Protein AF-A0A924U7Y1-F1 (afdb_monomer)

Radius of gyration: 14.47 Å; Cα contacts (8 Å, |Δi|>4): 201; chains: 1; bounding box: 36×30×39 Å

Foldseek 3Di:
DPPPPDPVDPQQAAEEEEEAQDPPVQVVVVVCVVVVCVVPPRYYYYYQHLVCCVVCVVSLVVSLVSLVVHQEYHYAHAEDPVSCVSCVVSLLCSLVRHCFYDYDNHDPSRNVSGDNDPD

Nearest PDB structures (foldseek):
  6ysg-assembly1_A  TM=7.968E-01  e=9.344E-06  Synechocystis sp. PCC 6803 substr. Kazusa
  4zhj-assembly1_A  TM=8.135E-01  e=2.314E-05  Synechocystis sp. PCC 6803 substr. Kazusa
  6ytj-assembly2_BBB  TM=8.188E-01  e=5.373E-05  Synechocystis sp. PCC 6803
  6ytj-assembly1_AAA  TM=7.955E-01  e=4.146E-05  Synechocystis sp. PCC 6803
  6yt0-assembly2_A  TM=7.310E-01  e=8.208E-06  Synechocystis sp. PCC 6803 substr. Kazu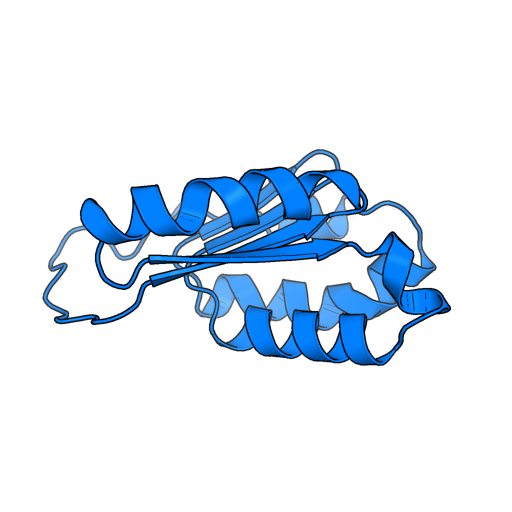sa

Structure (mmCIF, N/CA/C/O backbone):
data_AF-A0A924U7Y1-F1
#
_entry.id   AF-A0A924U7Y1-F1
#
loop_
_atom_site.group_PDB
_atom_site.id
_atom_site.type_symbol
_atom_site.label_atom_id
_atom_site.label_alt_id
_atom_site.label_comp_id
_atom_site.label_asym_id
_atom_site.label_entity_id
_atom_site.label_seq_id
_atom_site.pdbx_PDB_ins_code
_atom_site.Cartn_x
_atom_site.Cartn_y
_atom_site.Cartn_z
_atom_site.occupancy
_atom_site.B_iso_or_equiv
_atom_site.auth_seq_id
_atom_site.auth_comp_id
_atom_site.auth_asym_id
_atom_site.auth_atom_id
_atom_site.pdbx_PDB_model_num
ATOM 1 N N . MET A 1 1 ? -6.247 6.487 13.665 1.00 43.75 1 MET A N 1
ATOM 2 C CA . MET A 1 1 ? -7.010 6.185 14.892 1.00 43.75 1 MET A CA 1
ATOM 3 C C . MET A 1 1 ? -8.049 7.262 15.031 1.00 43.75 1 MET A C 1
ATOM 5 O O . MET A 1 1 ? -7.850 8.261 15.708 1.00 43.75 1 MET A O 1
ATOM 9 N N . HIS A 1 2 ? -9.151 7.074 14.311 1.00 37.25 2 HIS A N 1
ATOM 10 C CA . HIS A 1 2 ? -10.416 7.587 14.796 1.00 37.25 2 HIS A CA 1
ATOM 11 C C . HIS A 1 2 ? -10.484 7.212 16.274 1.00 37.25 2 HIS A C 1
ATOM 13 O O . HIS A 1 2 ? -10.462 6.028 16.605 1.00 37.25 2 HIS A O 1
ATOM 19 N N . ALA A 1 3 ? -10.381 8.219 17.139 1.00 36.31 3 ALA A N 1
ATOM 20 C CA . ALA A 1 3 ? -10.451 8.027 18.571 1.00 36.31 3 ALA A CA 1
ATOM 21 C C . ALA A 1 3 ? -11.696 7.189 18.879 1.00 36.31 3 ALA A C 1
ATOM 23 O O . ALA A 1 3 ? -12.748 7.418 18.276 1.00 36.31 3 ALA A O 1
ATOM 24 N N . ASP A 1 4 ? -11.539 6.218 19.779 1.00 49.19 4 ASP A N 1
ATOM 25 C CA . ASP A 1 4 ? -12.554 5.287 20.272 1.00 49.19 4 ASP A CA 1
ATOM 26 C C . ASP A 1 4 ? -13.752 6.005 20.908 1.00 49.19 4 ASP A C 1
ATOM 28 O O . ASP A 1 4 ? -13.994 5.968 22.112 1.00 49.19 4 ASP A O 1
ATOM 32 N N . MET A 1 5 ? -14.554 6.657 20.081 1.00 39.62 5 MET A N 1
ATOM 33 C CA . MET A 1 5 ? -15.874 7.118 20.445 1.00 39.62 5 MET A CA 1
ATOM 34 C C . MET A 1 5 ? -16.759 6.892 19.236 1.00 39.62 5 MET A C 1
ATOM 36 O O . MET A 1 5 ? -17.086 7.797 18.475 1.00 39.62 5 MET A O 1
ATOM 40 N N . ASN A 1 6 ? -17.094 5.610 19.100 1.00 41.47 6 ASN A N 1
ATOM 41 C CA . ASN A 1 6 ? -17.984 4.996 18.135 1.00 41.47 6 ASN A CA 1
ATOM 42 C C . ASN A 1 6 ? -17.334 4.405 16.871 1.00 41.47 6 ASN A C 1
ATOM 44 O O . ASN A 1 6 ? -17.381 5.006 15.796 1.00 41.47 6 ASN A O 1
ATOM 48 N N . MET A 1 7 ? -17.045 3.100 16.910 1.00 48.94 7 MET A N 1
ATOM 49 C CA . MET A 1 7 ? -17.492 2.243 15.803 1.00 48.94 7 MET A CA 1
ATOM 50 C C . MET A 1 7 ? -19.036 2.294 15.737 1.00 48.94 7 MET A C 1
ATOM 52 O O . MET A 1 7 ? -19.722 1.363 16.139 1.00 48.94 7 MET A O 1
ATOM 56 N N . THR A 1 8 ? -19.611 3.422 15.306 1.00 51.69 8 THR A N 1
ATOM 57 C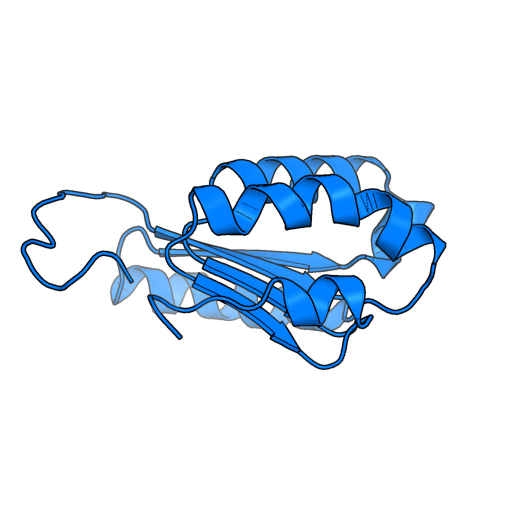 CA . THR A 1 8 ? -21.066 3.585 15.077 1.00 51.69 8 THR A CA 1
ATOM 58 C C . THR A 1 8 ? -21.470 3.168 13.670 1.00 51.69 8 THR A C 1
ATOM 60 O O . THR A 1 8 ? -22.639 3.251 13.307 1.00 51.69 8 THR A O 1
ATOM 63 N N . GLY A 1 9 ? -20.521 2.727 12.851 1.00 46.59 9 GLY A N 1
ATOM 64 C CA . GLY A 1 9 ? -20.744 2.499 11.438 1.00 46.59 9 GLY A CA 1
ATOM 65 C C . GLY A 1 9 ? -20.937 1.032 11.112 1.00 46.59 9 GLY A C 1
ATOM 66 O O . GLY A 1 9 ? -20.003 0.244 11.180 1.00 46.59 9 GLY A O 1
ATOM 67 N N . THR A 1 10 ? -22.131 0.714 10.644 1.00 50.22 10 THR A N 1
ATOM 68 C CA . THR A 1 10 ? -22.549 -0.437 9.842 1.00 50.22 10 THR A CA 1
ATOM 69 C C . THR A 1 10 ? -21.713 -0.587 8.551 1.00 50.22 10 THR A C 1
ATOM 71 O O . THR A 1 10 ? -22.266 -0.595 7.452 1.00 50.22 10 THR A O 1
ATOM 74 N N . ARG A 1 11 ? -20.372 -0.617 8.607 1.00 54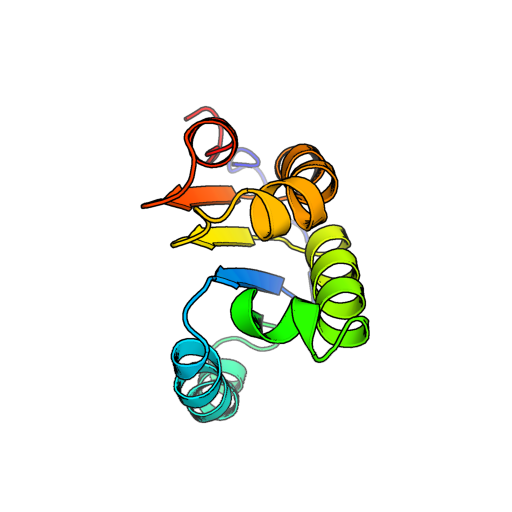.09 11 ARG A N 1
ATOM 75 C CA . ARG A 1 11 ? -19.550 -0.691 7.392 1.00 54.09 11 ARG A CA 1
ATOM 76 C C . ARG A 1 11 ? -19.479 -2.142 6.931 1.00 54.09 11 ARG A C 1
ATOM 78 O O . ARG A 1 11 ? -18.765 -2.963 7.490 1.00 54.09 11 ARG A O 1
ATOM 85 N N . VAL A 1 12 ? -20.268 -2.438 5.901 1.00 66.31 12 VAL A N 1
ATOM 86 C CA . VAL A 1 12 ? -20.426 -3.771 5.293 1.00 66.31 12 VAL A CA 1
ATOM 87 C C . VAL A 1 12 ? -19.129 -4.266 4.622 1.00 66.31 12 VAL A C 1
ATOM 89 O O . VAL A 1 12 ? -19.042 -5.437 4.266 1.00 66.31 12 VAL A O 1
ATOM 92 N N . SER A 1 13 ? -18.109 -3.412 4.463 1.00 85.44 13 SER A N 1
ATOM 93 C CA . SER A 1 13 ? -16.807 -3.787 3.903 1.00 85.44 13 SER A CA 1
ATOM 94 C C . SER A 1 13 ? -15.637 -3.034 4.537 1.00 85.44 13 SER A C 1
ATOM 96 O O . SER A 1 13 ? -15.752 -1.827 4.757 1.00 85.44 13 SER A O 1
ATOM 98 N N . TYR A 1 14 ? -14.512 -3.722 4.740 1.00 92.44 14 TYR A N 1
ATOM 99 C CA . TYR A 1 14 ? -13.251 -3.160 5.232 1.00 92.44 14 TYR A CA 1
ATOM 100 C C . TYR A 1 14 ? -12.104 -3.566 4.298 1.00 92.44 14 TYR A C 1
ATOM 102 O O . TYR A 1 14 ? -11.930 -4.754 4.028 1.00 92.44 14 TYR A O 1
ATOM 110 N N . ASN A 1 15 ? -11.345 -2.606 3.771 1.00 95.12 15 ASN A N 1
ATOM 111 C CA . ASN A 1 15 ? -10.389 -2.822 2.684 1.00 95.12 15 ASN A CA 1
ATOM 112 C C . ASN A 1 15 ? -8.939 -2.637 3.147 1.00 95.12 15 ASN A C 1
ATOM 114 O O . ASN A 1 15 ? -8.507 -1.526 3.454 1.00 95.12 15 ASN A O 1
ATOM 118 N N . ILE A 1 16 ? -8.165 -3.720 3.105 1.00 96.12 16 ILE A N 1
ATOM 119 C CA . ILE A 1 16 ? -6.721 -3.713 3.345 1.00 96.12 16 ILE A CA 1
ATOM 120 C C . ILE A 1 16 ? -5.996 -3.795 2.001 1.00 96.12 16 ILE A C 1
ATOM 122 O O . ILE A 1 16 ? -6.157 -4.754 1.239 1.00 96.12 16 ILE A O 1
ATOM 126 N N . VAL A 1 17 ? -5.171 -2.794 1.717 1.00 98.00 17 VAL A N 1
ATOM 127 C CA . VAL A 1 17 ? -4.379 -2.709 0.489 1.00 98.00 17 VAL A CA 1
ATOM 128 C C . VAL A 1 17 ? -2.907 -2.871 0.828 1.00 98.00 17 VAL A C 1
ATOM 130 O O . VAL A 1 17 ? -2.338 -2.075 1.569 1.00 98.00 17 VAL A O 1
ATOM 133 N N . VAL A 1 18 ? -2.280 -3.895 0.261 1.00 97.94 18 VAL A N 1
ATOM 134 C CA . VAL A 1 18 ? -0.838 -4.114 0.352 1.00 97.94 18 VAL A CA 1
ATOM 135 C C . VAL A 1 18 ? -0.206 -3.705 -0.972 1.00 97.94 18 VAL A C 1
ATOM 137 O O . VAL A 1 18 ? -0.559 -4.243 -2.020 1.00 97.94 18 VAL A O 1
ATOM 140 N N . VAL A 1 19 ? 0.734 -2.768 -0.929 1.00 98.06 19 VAL A N 1
ATOM 141 C CA . VAL A 1 19 ? 1.569 -2.372 -2.064 1.00 98.06 19 VAL A CA 1
ATOM 142 C C . VAL A 1 19 ? 2.969 -2.890 -1.789 1.00 98.06 19 VAL A C 1
ATOM 144 O O . VAL A 1 19 ? 3.592 -2.503 -0.801 1.00 98.06 19 VAL A O 1
ATOM 147 N N . THR A 1 20 ? 3.449 -3.795 -2.635 1.00 97.06 20 THR A N 1
ATOM 148 C CA . THR A 1 20 ? 4.710 -4.496 -2.393 1.00 97.06 20 THR A CA 1
ATOM 149 C C . THR A 1 20 ? 5.521 -4.704 -3.658 1.00 97.06 20 THR A C 1
ATOM 151 O O . THR A 1 20 ? 4.979 -4.595 -4.746 1.00 97.06 20 THR A O 1
ATOM 154 N N . LEU A 1 21 ? 6.810 -5.024 -3.557 1.00 94.56 21 LEU A N 1
ATOM 155 C CA . LEU A 1 21 ? 7.574 -5.560 -4.693 1.00 94.56 21 LEU A CA 1
ATOM 156 C C . LEU A 1 21 ? 7.422 -7.086 -4.825 1.00 94.56 21 LEU A C 1
ATOM 158 O O . LEU A 1 21 ? 7.666 -7.638 -5.894 1.00 94.56 21 LEU A O 1
ATOM 162 N N . ASP A 1 22 ? 6.999 -7.768 -3.758 1.00 91.06 22 ASP A N 1
ATOM 163 C CA . ASP A 1 22 ? 6.890 -9.226 -3.714 1.00 91.06 22 ASP A CA 1
ATOM 164 C C . ASP A 1 22 ? 5.638 -9.749 -4.443 1.00 91.06 22 ASP A C 1
ATOM 166 O O . ASP A 1 22 ? 4.535 -9.796 -3.891 1.00 91.06 22 ASP A O 1
ATOM 170 N N . GLN A 1 23 ? 5.817 -10.206 -5.684 1.00 85.69 23 GLN A N 1
ATOM 171 C CA . GLN A 1 23 ? 4.765 -10.865 -6.470 1.00 85.69 23 GLN A CA 1
ATOM 172 C C . GLN A 1 23 ? 4.243 -12.157 -5.819 1.00 85.69 23 GLN A C 1
ATOM 174 O O . GLN A 1 23 ? 3.107 -12.568 -6.068 1.00 85.69 23 GLN A O 1
ATOM 179 N N . HIS A 1 24 ? 5.024 -12.806 -4.953 1.00 88.69 24 HIS A N 1
ATOM 180 C CA . HIS A 1 24 ? 4.623 -14.065 -4.333 1.00 88.69 24 HIS A CA 1
ATOM 181 C C . HIS A 1 24 ? 3.657 -13.880 -3.162 1.00 88.69 24 HIS A C 1
ATOM 183 O O . HIS A 1 24 ? 3.004 -14.851 -2.774 1.00 88.69 24 HIS A O 1
ATOM 189 N N . ALA A 1 25 ? 3.495 -12.661 -2.640 1.00 83.12 25 ALA A N 1
ATOM 190 C CA . ALA A 1 25 ? 2.592 -12.375 -1.528 1.00 83.12 25 ALA A CA 1
ATOM 191 C C . ALA A 1 25 ? 1.103 -12.524 -1.905 1.00 83.12 25 ALA A C 1
ATOM 193 O O . ALA A 1 25 ? 0.292 -12.954 -1.079 1.00 83.12 25 ALA A O 1
ATOM 194 N N . ALA A 1 26 ? 0.733 -12.241 -3.161 1.00 85.88 26 ALA A N 1
ATOM 195 C CA . ALA A 1 26 ? -0.662 -12.253 -3.615 1.00 85.88 26 ALA A CA 1
ATOM 196 C C . ALA A 1 26 ? -1.310 -13.650 -3.563 1.00 85.88 26 ALA A C 1
ATOM 198 O O . ALA A 1 26 ? -2.463 -13.800 -3.148 1.00 85.88 26 ALA A O 1
ATOM 199 N N . GLY A 1 27 ? -0.566 -14.695 -3.939 1.00 86.94 27 GLY A N 1
ATOM 200 C CA . GLY A 1 27 ? -1.069 -16.072 -3.992 1.00 86.94 27 GLY A CA 1
ATOM 201 C C . GLY A 1 27 ? -1.537 -16.618 -2.632 1.00 86.94 27 GLY A C 1
ATOM 202 O O . GLY A 1 27 ? -2.681 -17.064 -2.521 1.00 86.94 27 GLY A O 1
ATOM 203 N N . PRO A 1 28 ? -0.694 -16.604 -1.581 1.00 89.50 28 PRO A N 1
ATOM 204 C CA . PRO A 1 28 ? -1.086 -16.973 -0.223 1.00 89.50 28 PRO A CA 1
ATOM 205 C C . PRO A 1 28 ? -2.295 -16.192 0.303 1.00 89.50 28 PRO A C 1
ATOM 207 O O . PRO A 1 28 ? -3.196 -16.808 0.875 1.00 89.50 28 PRO A O 1
ATOM 210 N N . ALA A 1 29 ? -2.352 -14.876 0.070 1.00 87.69 29 ALA A N 1
ATOM 211 C CA . ALA A 1 29 ? -3.477 -14.050 0.503 1.00 87.69 29 ALA A CA 1
ATOM 212 C C . ALA A 1 29 ? -4.787 -14.469 -0.179 1.00 87.69 29 ALA A C 1
ATOM 214 O O . ALA A 1 29 ? -5.791 -14.709 0.489 1.00 87.69 29 ALA A O 1
ATOM 215 N N . SER A 1 30 ? -4.764 -14.673 -1.498 1.00 88.00 30 SER A N 1
ATOM 216 C CA . SER A 1 30 ? -5.928 -15.162 -2.244 1.00 88.00 30 SER A CA 1
ATOM 217 C C . SER A 1 30 ? -6.417 -16.523 -1.729 1.00 88.00 30 SER A C 1
ATOM 219 O O . SER A 1 30 ? -7.620 -16.726 -1.565 1.00 88.00 30 SER A O 1
ATOM 221 N N . ARG A 1 31 ? -5.497 -17.437 -1.385 1.00 90.81 31 ARG A N 1
ATOM 222 C CA . ARG A 1 31 ? -5.848 -18.763 -0.845 1.00 90.81 31 ARG A CA 1
ATOM 223 C C . ARG A 1 31 ? -6.549 -18.703 0.511 1.00 90.81 31 ARG A C 1
ATOM 225 O O . ARG A 1 31 ? -7.398 -19.552 0.774 1.00 90.81 31 ARG A O 1
ATOM 232 N N . ILE A 1 32 ? -6.194 -17.752 1.379 1.00 90.19 32 ILE A N 1
ATOM 233 C CA . ILE A 1 32 ? -6.781 -17.665 2.724 1.00 90.19 32 ILE A CA 1
ATOM 234 C C . ILE A 1 32 ? -8.081 -16.852 2.757 1.00 90.19 32 ILE A C 1
ATOM 236 O O . ILE A 1 32 ? -8.897 -17.063 3.657 1.00 90.19 32 ILE A O 1
ATOM 240 N N . MET A 1 33 ? -8.323 -15.983 1.770 1.00 89.31 33 MET A N 1
ATOM 241 C CA . MET A 1 33 ? -9.487 -15.093 1.779 1.00 89.31 33 MET A CA 1
ATOM 242 C C . MET A 1 33 ? -10.846 -15.784 1.965 1.00 89.31 33 MET A C 1
ATOM 244 O O . MET A 1 33 ? -11.619 -15.308 2.794 1.00 89.31 33 MET A O 1
ATOM 248 N N . PRO A 1 34 ? -11.164 -16.919 1.310 1.00 89.81 34 PRO A N 1
ATOM 249 C CA . PRO A 1 34 ? -12.449 -17.588 1.521 1.00 89.81 34 PRO A CA 1
ATOM 250 C C . PRO A 1 34 ? -12.665 -18.039 2.968 1.00 89.81 34 PRO A C 1
ATOM 252 O O . PRO A 1 34 ? -13.789 -18.034 3.463 1.00 89.81 34 PRO A O 1
ATOM 255 N N . ARG A 1 35 ? -11.587 -18.426 3.663 1.00 90.19 35 ARG A N 1
ATOM 256 C CA . ARG A 1 35 ? -11.651 -18.775 5.084 1.00 90.19 35 ARG A CA 1
ATOM 257 C C . ARG A 1 35 ? -11.854 -17.523 5.928 1.00 90.19 35 ARG A C 1
ATOM 259 O O . ARG A 1 35 ? -12.713 -17.544 6.801 1.00 90.19 35 ARG A O 1
ATOM 266 N N . LEU A 1 36 ? -11.101 -16.463 5.642 1.00 88.00 36 LEU A N 1
ATOM 267 C CA . LEU A 1 36 ? -11.159 -15.207 6.384 1.00 88.00 36 LEU A CA 1
ATOM 268 C C . LEU A 1 36 ? -12.529 -14.522 6.264 1.00 88.00 36 LEU A C 1
ATOM 270 O O . LEU A 1 36 ? -13.041 -14.013 7.252 1.00 88.00 36 LEU A O 1
ATOM 274 N N . ALA A 1 37 ? -13.167 -14.598 5.094 1.00 86.88 37 ALA A N 1
ATOM 275 C CA . ALA A 1 37 ? -14.491 -14.030 4.844 1.00 86.88 37 ALA A CA 1
ATOM 276 C C . ALA A 1 37 ? -15.619 -14.673 5.677 1.00 86.88 37 ALA A C 1
ATOM 278 O O . ALA A 1 37 ? -16.670 -14.060 5.845 1.00 86.88 37 ALA A O 1
ATOM 279 N N . ARG A 1 38 ? -15.423 -15.896 6.201 1.00 87.38 38 ARG A N 1
ATOM 280 C CA . ARG A 1 38 ? -16.390 -16.535 7.115 1.00 87.38 38 ARG A CA 1
ATOM 281 C C . ARG A 1 38 ? -16.344 -15.931 8.514 1.00 87.38 38 ARG A C 1
ATOM 283 O O . ARG A 1 38 ? -17.388 -15.810 9.143 1.00 87.38 38 ARG A O 1
ATOM 290 N N . ASP A 1 39 ? -15.148 -15.566 8.967 1.00 88.38 39 ASP A N 1
ATOM 291 C CA . ASP A 1 39 ? -14.915 -15.024 10.307 1.00 88.38 39 ASP A CA 1
ATOM 292 C C . ASP A 1 39 ? -15.085 -13.493 10.321 1.00 88.38 39 ASP A C 1
ATOM 294 O O . ASP A 1 39 ? -15.567 -12.927 11.298 1.00 88.38 39 ASP A O 1
ATOM 298 N N . PHE A 1 40 ? -14.755 -12.833 9.205 1.00 87.12 40 PHE A N 1
ATOM 299 C CA . PHE A 1 40 ? -14.852 -11.385 9.011 1.00 87.12 40 PHE A CA 1
ATOM 300 C C . PHE A 1 40 ? -15.608 -11.055 7.713 1.00 87.12 40 PHE A C 1
ATOM 302 O O . PHE A 1 40 ? -14.990 -10.720 6.693 1.00 87.12 40 PHE A O 1
ATOM 309 N N . PRO A 1 41 ? -16.949 -11.158 7.712 1.00 84.50 41 PRO A 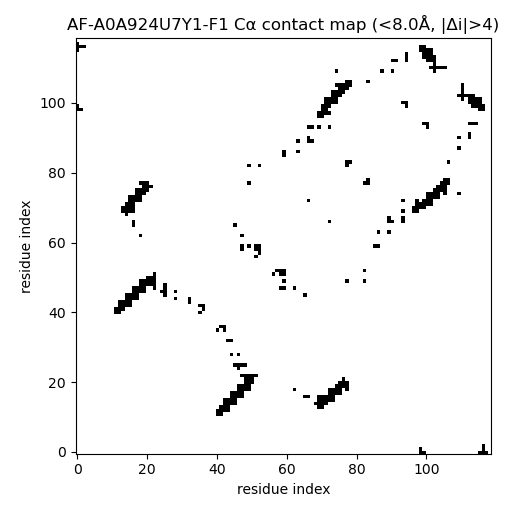N 1
ATOM 310 C CA . PRO A 1 41 ? -17.756 -10.772 6.562 1.00 84.50 41 PRO A CA 1
ATOM 311 C C . PRO A 1 41 ? -17.482 -9.317 6.164 1.00 84.50 41 PRO A C 1
ATOM 313 O O . PRO A 1 41 ? -17.550 -8.419 6.999 1.00 84.50 41 PRO A O 1
ATOM 316 N N . GLY A 1 42 ? -17.159 -9.089 4.889 1.00 87.75 42 GLY A N 1
ATOM 317 C CA . GLY A 1 42 ? -16.843 -7.757 4.362 1.00 87.75 42 GLY A CA 1
ATOM 318 C C . GLY A 1 42 ? -15.357 -7.392 4.345 1.00 87.75 42 GLY A C 1
ATOM 319 O O . GLY A 1 42 ? -14.999 -6.381 3.744 1.00 87.75 42 GLY A O 1
ATOM 320 N N . LEU A 1 43 ? -14.475 -8.195 4.947 1.00 90.19 43 LEU A N 1
ATOM 321 C CA . LEU A 1 43 ? -13.036 -7.950 4.876 1.00 90.19 43 LEU A CA 1
ATOM 322 C C . LEU A 1 43 ? -12.491 -8.292 3.483 1.00 90.19 43 LEU A C 1
ATOM 324 O O . LEU A 1 43 ? -12.565 -9.437 3.035 1.00 90.19 43 LEU A O 1
ATOM 328 N N . ASN A 1 44 ? -11.883 -7.305 2.831 1.00 92.19 44 ASN A N 1
ATOM 329 C CA . ASN A 1 44 ? -11.201 -7.450 1.554 1.00 92.19 44 ASN A CA 1
ATOM 330 C C . ASN A 1 44 ? -9.708 -7.193 1.737 1.00 92.19 44 ASN A C 1
ATOM 332 O O . ASN A 1 44 ? -9.310 -6.196 2.337 1.00 92.19 44 ASN A O 1
ATOM 336 N N . ILE A 1 45 ? -8.881 -8.070 1.170 1.00 93.75 45 ILE A N 1
ATOM 337 C CA . ILE A 1 45 ? -7.430 -7.888 1.125 1.00 93.75 45 ILE A CA 1
ATOM 338 C C . ILE A 1 45 ? -6.996 -7.929 -0.334 1.00 93.75 45 ILE A C 1
ATOM 340 O O . ILE A 1 45 ? -7.228 -8.917 -1.031 1.00 93.75 45 ILE A O 1
ATOM 344 N N . THR A 1 46 ? -6.354 -6.859 -0.792 1.00 95.00 46 THR A N 1
ATOM 345 C CA . THR A 1 46 ? -5.765 -6.783 -2.133 1.00 95.00 46 THR A CA 1
ATOM 346 C C . THR A 1 46 ? -4.269 -6.568 -2.027 1.00 95.00 46 THR A C 1
ATOM 348 O O . THR A 1 46 ? -3.826 -5.731 -1.246 1.00 95.00 46 THR A O 1
ATOM 351 N N . ILE A 1 47 ? -3.503 -7.309 -2.823 1.00 96.56 47 ILE A N 1
ATOM 352 C CA . ILE A 1 47 ? -2.047 -7.195 -2.883 1.00 96.56 47 ILE A CA 1
ATOM 353 C C . ILE A 1 47 ? -1.671 -6.781 -4.298 1.00 96.56 47 ILE A C 1
ATOM 355 O O . ILE A 1 47 ? -2.048 -7.451 -5.258 1.00 96.56 47 ILE A O 1
ATOM 359 N N . HIS A 1 48 ? -0.941 -5.676 -4.411 1.00 97.38 48 HIS A N 1
ATOM 360 C CA . HIS A 1 48 ? -0.474 -5.115 -5.670 1.00 97.38 48 HIS A CA 1
ATOM 361 C C . HIS A 1 48 ? 1.046 -5.170 -5.707 1.00 97.38 48 HIS A C 1
ATOM 363 O O . HIS A 1 48 ? 1.715 -4.501 -4.918 1.00 97.38 48 HIS A O 1
ATOM 369 N N . ALA A 1 49 ? 1.578 -5.970 -6.629 1.00 96.06 49 ALA A N 1
ATOM 370 C CA . ALA A 1 49 ? 3.009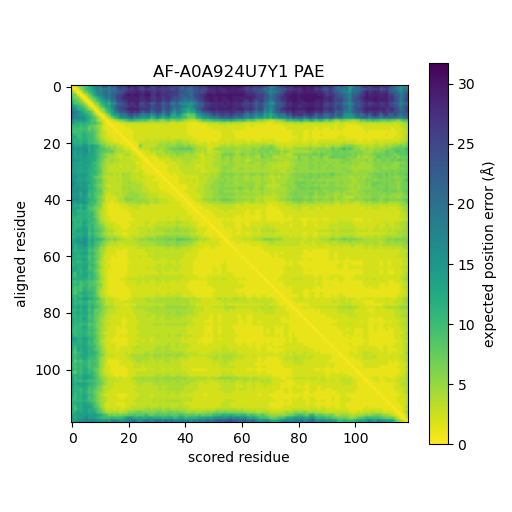 -6.128 -6.805 1.00 96.06 49 ALA A CA 1
ATOM 371 C C . ALA A 1 49 ? 3.553 -5.117 -7.825 1.00 96.06 49 ALA A C 1
ATOM 373 O O . ALA A 1 49 ? 3.201 -5.147 -9.003 1.00 96.06 49 ALA A O 1
ATOM 374 N N . ALA A 1 50 ? 4.442 -4.235 -7.378 1.00 95.50 50 ALA A N 1
ATOM 375 C CA . ALA A 1 50 ? 5.056 -3.189 -8.182 1.00 95.50 50 ALA A CA 1
ATOM 376 C C . ALA A 1 50 ? 5.902 -3.738 -9.332 1.00 95.50 50 ALA A C 1
ATOM 378 O O . ALA A 1 50 ? 5.939 -3.140 -10.401 1.00 95.50 50 ALA A O 1
ATOM 379 N N . ALA A 1 51 ? 6.497 -4.921 -9.149 1.00 93.50 51 ALA A N 1
ATOM 380 C CA . ALA A 1 51 ? 7.258 -5.601 -10.192 1.00 93.50 51 ALA A CA 1
ATOM 381 C C . ALA A 1 51 ? 6.418 -5.942 -11.440 1.00 93.50 51 ALA A C 1
ATOM 383 O O . ALA A 1 51 ? 6.983 -6.229 -12.487 1.00 93.50 51 ALA A O 1
ATOM 384 N N . GLU A 1 52 ? 5.081 -5.912 -11.362 1.00 93.38 52 GLU A N 1
ATOM 385 C CA . GLU A 1 52 ? 4.209 -6.117 -12.528 1.00 93.38 52 GLU A CA 1
ATOM 386 C C . GLU A 1 52 ? 3.972 -4.842 -13.350 1.00 93.38 52 GLU A C 1
ATOM 388 O O . GLU A 1 52 ? 3.462 -4.927 -14.463 1.00 93.38 52 GLU A O 1
ATOM 393 N N . TRP A 1 53 ? 4.277 -3.647 -12.835 1.00 95.31 53 TRP A N 1
ATOM 394 C CA . TRP A 1 53 ? 3.791 -2.398 -13.438 1.00 95.31 53 TRP A CA 1
ATOM 395 C C . TRP A 1 53 ? 4.413 -2.079 -14.797 1.00 95.31 53 TRP A C 1
ATOM 397 O O . TRP A 1 53 ? 3.711 -1.541 -15.655 1.00 95.31 53 TRP A O 1
ATOM 407 N N . ALA A 1 54 ? 5.680 -2.445 -15.008 1.00 91.25 54 ALA A N 1
ATOM 408 C CA . ALA A 1 54 ? 6.376 -2.226 -16.276 1.00 91.25 54 ALA A CA 1
ATOM 409 C C . ALA A 1 54 ? 5.737 -3.020 -17.430 1.00 91.25 54 ALA A C 1
ATOM 411 O O . ALA A 1 54 ? 5.554 -2.501 -18.529 1.00 91.25 54 ALA A O 1
ATOM 412 N N . GLU A 1 55 ? 5.349 -4.270 -17.170 1.00 92.88 55 GLU A N 1
ATOM 413 C CA . GLU A 1 55 ? 4.766 -5.172 -18.172 1.00 92.88 55 GLU A CA 1
ATOM 414 C C . GLU A 1 55 ? 3.231 -5.105 -18.202 1.00 92.88 55 GLU A C 1
ATOM 416 O O . GLU A 1 55 ? 2.596 -5.480 -19.190 1.00 92.88 55 GLU A O 1
ATOM 421 N N . ASN A 1 56 ? 2.613 -4.603 -17.130 1.00 94.56 56 ASN A N 1
ATOM 422 C CA . ASN A 1 56 ? 1.169 -4.511 -16.965 1.00 94.56 56 ASN A CA 1
ATOM 423 C C . ASN A 1 56 ? 0.756 -3.149 -16.375 1.00 94.56 56 ASN A C 1
ATOM 425 O O . ASN A 1 56 ? 0.432 -3.053 -15.187 1.00 94.56 56 ASN A O 1
ATOM 429 N N . PRO A 1 57 ? 0.648 -2.091 -17.201 1.00 93.75 57 PRO A N 1
ATOM 430 C CA . PRO A 1 57 ? 0.199 -0.772 -16.744 1.00 93.75 57 PRO A CA 1
ATOM 431 C C . PRO A 1 57 ? -1.190 -0.785 -16.083 1.00 93.75 57 PRO A C 1
ATOM 433 O O . PRO A 1 57 ? -1.491 0.033 -15.211 1.00 93.75 57 PRO A O 1
ATOM 436 N N . ALA A 1 58 ? -2.048 -1.746 -16.445 1.00 97.44 58 ALA A N 1
ATOM 437 C CA . ALA A 1 58 ? -3.349 -1.913 -15.806 1.00 97.44 58 ALA A CA 1
ATOM 438 C C . ALA A 1 58 ? -3.232 -2.384 -14.343 1.00 97.44 58 ALA A C 1
ATOM 440 O O . ALA A 1 58 ? -4.129 -2.101 -13.551 1.00 97.44 58 ALA A O 1
ATOM 441 N N . ALA A 1 59 ? -2.148 -3.069 -13.956 1.00 96.62 59 ALA A N 1
ATOM 442 C CA . ALA A 1 59 ? -1.879 -3.418 -12.559 1.00 96.62 59 ALA A CA 1
ATOM 443 C C . ALA A 1 59 ? -1.631 -2.170 -11.703 1.00 96.62 59 ALA A C 1
ATOM 445 O O . ALA 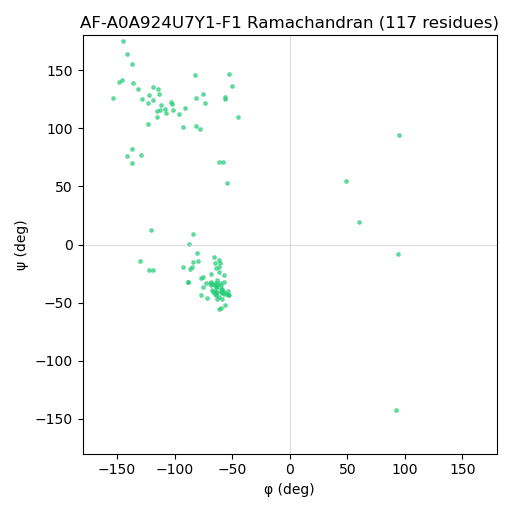A 1 59 ? -2.222 -2.044 -10.630 1.00 96.62 59 ALA A O 1
ATOM 446 N N . LEU A 1 60 ? -0.863 -1.202 -12.213 1.00 97.50 60 LEU A N 1
ATOM 447 C CA . LEU A 1 60 ? -0.680 0.087 -11.546 1.00 97.50 60 LEU A CA 1
ATOM 448 C C . LEU A 1 60 ? -2.014 0.837 -11.413 1.00 97.50 60 LEU A C 1
ATOM 450 O O . LEU A 1 60 ? -2.341 1.330 -10.336 1.00 97.50 60 LEU A O 1
ATOM 454 N N . ALA A 1 61 ? -2.823 0.875 -12.476 1.00 98.25 61 ALA A N 1
ATOM 455 C CA . ALA A 1 61 ? -4.136 1.522 -12.435 1.00 98.25 61 ALA A CA 1
ATOM 456 C C . ALA A 1 61 ? -5.071 0.897 -11.380 1.00 98.25 61 ALA A C 1
ATOM 458 O O . ALA A 1 61 ? -5.750 1.620 -10.649 1.00 98.25 61 ALA A O 1
ATOM 459 N N . ARG A 1 62 ? -5.074 -0.440 -11.254 1.00 98.06 62 ARG A N 1
ATOM 460 C CA . ARG A 1 62 ? -5.823 -1.145 -10.200 1.00 98.06 62 ARG A CA 1
ATOM 461 C C . ARG A 1 62 ? -5.302 -0.807 -8.806 1.00 98.06 62 ARG A C 1
ATOM 463 O O . ARG A 1 62 ? -6.117 -0.541 -7.931 1.00 98.06 62 ARG A O 1
ATOM 470 N N . CYS A 1 63 ? -3.982 -0.764 -8.618 1.00 98.19 63 CYS A N 1
ATOM 471 C CA . CYS A 1 63 ? -3.359 -0.379 -7.350 1.00 98.19 63 CYS A CA 1
ATOM 472 C C . CYS A 1 63 ? -3.827 1.009 -6.896 1.00 98.19 63 CYS A C 1
ATOM 474 O O . CYS A 1 63 ? -4.383 1.154 -5.807 1.00 98.19 63 CYS A O 1
ATOM 476 N N . LYS A 1 64 ? -3.717 2.008 -7.780 1.00 98.25 64 LYS A N 1
ATOM 477 C CA . LYS A 1 64 ? -4.186 3.378 -7.521 1.00 98.25 64 LYS A CA 1
ATOM 478 C C . LYS A 1 64 ? -5.673 3.420 -7.178 1.00 98.25 64 LYS A C 1
ATOM 480 O O . LYS A 1 64 ? -6.084 4.128 -6.266 1.00 98.25 64 LYS A O 1
ATOM 485 N N . GLN A 1 65 ? -6.498 2.640 -7.879 1.00 98.25 65 GLN A N 1
ATOM 486 C CA . GLN A 1 65 ? -7.928 2.583 -7.589 1.00 98.25 65 GLN A CA 1
ATOM 487 C C . GLN A 1 65 ? -8.228 1.939 -6.229 1.00 98.25 65 GLN A C 1
ATOM 489 O O . GLN A 1 65 ? -9.108 2.430 -5.526 1.00 98.25 65 GLN A O 1
ATOM 494 N N . SER A 1 66 ? -7.501 0.886 -5.843 1.00 98.12 66 SER A N 1
ATOM 495 C CA . SER A 1 66 ? -7.626 0.269 -4.518 1.00 98.12 66 SER A CA 1
ATOM 496 C C . SER A 1 66 ? -7.238 1.234 -3.398 1.00 98.12 66 SER A C 1
ATOM 498 O O . SER A 1 66 ? -7.936 1.283 -2.387 1.00 98.12 66 SER A O 1
ATOM 500 N N . LEU A 1 67 ? -6.174 2.027 -3.583 1.00 98.25 67 LEU A N 1
ATOM 501 C CA . LEU A 1 67 ? -5.702 2.993 -2.585 1.00 98.25 67 LEU A CA 1
ATOM 502 C C . LEU A 1 67 ? -6.764 4.039 -2.221 1.00 98.25 67 LEU A C 1
ATOM 504 O O . LEU A 1 67 ? -6.918 4.330 -1.043 1.00 98.25 67 LEU A O 1
ATOM 508 N N . LYS A 1 68 ? -7.557 4.519 -3.191 1.00 96.69 68 LYS A N 1
ATOM 509 C CA . LYS A 1 68 ? -8.634 5.513 -2.970 1.00 96.69 68 LYS A CA 1
ATOM 510 C C . LYS A 1 68 ? -9.744 5.055 -2.021 1.00 96.69 68 LYS A C 1
ATOM 512 O O . LYS A 1 68 ? -10.551 5.865 -1.576 1.00 96.69 68 LYS A O 1
ATOM 517 N N . THR A 1 69 ? -9.870 3.748 -1.816 1.00 94.62 69 THR A N 1
ATOM 518 C CA . THR A 1 69 ? -10.912 3.140 -0.977 1.00 94.62 69 THR A CA 1
ATOM 519 C C . THR A 1 69 ? -10.319 2.325 0.167 1.00 94.62 69 THR A C 1
ATOM 521 O O . THR A 1 69 ? -11.030 1.512 0.759 1.00 94.62 69 THR A O 1
ATOM 524 N N . ALA A 1 70 ? -9.016 2.470 0.419 1.00 97.06 70 ALA A N 1
ATOM 525 C CA . ALA A 1 70 ? -8.304 1.706 1.425 1.00 97.06 70 ALA A CA 1
ATOM 526 C C . ALA A 1 70 ? -8.630 2.224 2.826 1.00 97.06 70 ALA A C 1
ATOM 528 O O . ALA A 1 70 ? -8.495 3.414 3.103 1.00 97.06 70 ALA A O 1
ATOM 529 N N . ASP A 1 71 ? -8.995 1.306 3.715 1.00 95.62 71 ASP A N 1
ATOM 530 C CA . ASP A 1 71 ? -9.129 1.593 5.141 1.00 95.62 71 ASP A CA 1
ATOM 531 C C . ASP A 1 71 ? -7.785 1.371 5.853 1.00 95.62 71 ASP A C 1
ATOM 533 O O . ASP A 1 71 ? -7.437 2.106 6.774 1.00 95.62 71 ASP A O 1
ATOM 537 N N . ILE A 1 72 ? -6.977 0.418 5.370 1.00 96.75 72 ILE A N 1
ATOM 538 C CA . ILE A 1 72 ? -5.586 0.219 5.793 1.00 96.75 72 ILE A CA 1
ATOM 539 C C . ILE A 1 72 ? -4.688 0.083 4.567 1.00 96.75 72 ILE A C 1
ATOM 541 O O . ILE A 1 72 ? -4.976 -0.707 3.664 1.00 96.75 72 ILE A O 1
ATOM 545 N N . VAL A 1 73 ? -3.560 0.795 4.570 1.00 98.38 73 VAL A N 1
ATOM 546 C CA . VAL A 1 73 ? -2.499 0.638 3.567 1.00 98.38 73 VAL A CA 1
ATOM 547 C C . VAL A 1 73 ? -1.235 0.079 4.207 1.00 98.38 73 VAL A C 1
ATOM 549 O O . VAL A 1 73 ? -0.734 0.622 5.188 1.00 98.38 73 VAL A O 1
ATOM 552 N N . VAL A 1 74 ? -0.687 -0.981 3.617 1.00 98.19 74 VAL A N 1
ATOM 553 C CA . VAL A 1 74 ? 0.638 -1.522 3.937 1.00 98.19 74 VAL A CA 1
ATOM 554 C C . VAL A 1 74 ? 1.524 -1.35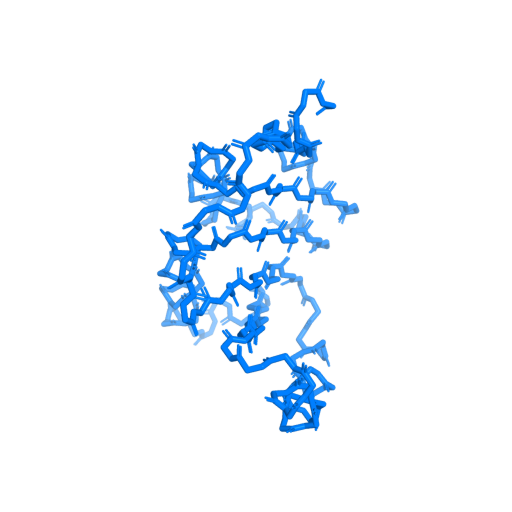1 2.712 1.00 98.19 74 VAL A C 1
ATOM 556 O O . VAL A 1 74 ? 1.328 -2.031 1.710 1.00 98.19 74 VAL A O 1
ATOM 559 N N . ALA A 1 75 ? 2.499 -0.454 2.781 1.00 98.19 75 ALA A N 1
ATOM 560 C CA . ALA A 1 75 ? 3.483 -0.251 1.729 1.00 98.19 75 ALA A CA 1
ATOM 561 C C . ALA A 1 75 ? 4.833 -0.815 2.185 1.00 98.19 75 ALA A C 1
ATOM 563 O O . ALA A 1 75 ? 5.440 -0.303 3.129 1.00 98.19 75 ALA A O 1
ATOM 564 N N . ASN A 1 76 ? 5.307 -1.878 1.531 1.00 96.62 76 ASN A N 1
ATOM 565 C CA . ASN A 1 76 ? 6.584 -2.503 1.867 1.00 96.62 76 ASN A CA 1
ATOM 566 C C . ASN A 1 76 ? 7.416 -2.873 0.638 1.00 96.62 76 ASN A C 1
ATOM 568 O O . ASN A 1 76 ? 6.898 -3.093 -0.444 1.00 96.62 76 ASN A O 1
ATOM 572 N N . LEU A 1 77 ? 8.733 -2.961 0.795 1.00 95.94 77 LEU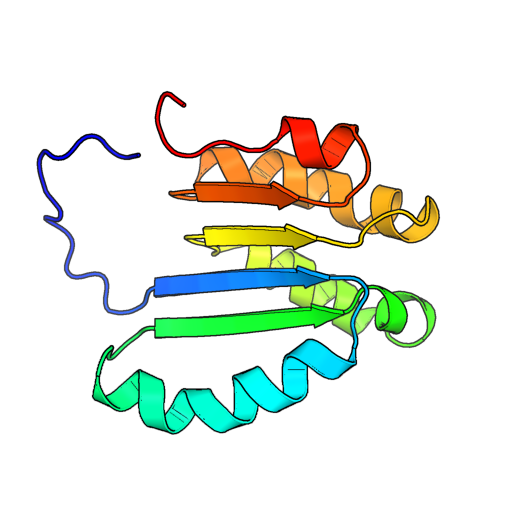 A N 1
ATOM 573 C CA . LEU A 1 77 ? 9.671 -3.360 -0.263 1.00 95.94 77 LEU A CA 1
ATOM 574 C C . LEU A 1 77 ? 9.669 -2.457 -1.517 1.00 95.94 77 LEU A C 1
ATOM 576 O O . LEU A 1 77 ? 10.154 -2.867 -2.568 1.00 95.94 77 LEU A O 1
ATOM 580 N N . ILE A 1 78 ? 9.165 -1.222 -1.428 1.00 96.75 78 ILE A N 1
ATOM 581 C CA . ILE A 1 78 ? 9.156 -0.262 -2.544 1.00 96.75 78 ILE A CA 1
ATOM 582 C C . ILE A 1 78 ? 10.409 0.620 -2.480 1.00 96.75 78 ILE A C 1
ATOM 584 O O . ILE A 1 78 ? 10.471 1.557 -1.685 1.00 96.75 78 ILE A O 1
ATOM 588 N N . PHE A 1 79 ? 11.403 0.305 -3.317 1.00 93.94 79 PHE A N 1
ATOM 589 C CA . PHE A 1 79 ? 12.718 0.973 -3.339 1.00 93.94 79 PHE A CA 1
ATOM 590 C C . PHE A 1 79 ? 13.188 1.434 -4.722 1.00 93.94 79 PHE A C 1
ATOM 592 O O . PHE A 1 79 ? 14.154 2.183 -4.830 1.00 93.94 79 PHE A O 1
ATOM 599 N N . ILE A 1 80 ? 12.551 0.948 -5.787 1.00 95.62 80 ILE A N 1
ATOM 600 C CA . ILE A 1 80 ? 12.946 1.270 -7.160 1.00 95.62 80 ILE A CA 1
ATOM 601 C C . ILE A 1 80 ? 12.346 2.628 -7.515 1.00 95.62 80 ILE A C 1
ATOM 603 O O . ILE A 1 80 ? 11.134 2.800 -7.402 1.00 95.62 80 ILE A O 1
ATOM 607 N N . GLU A 1 81 ? 13.183 3.567 -7.960 1.00 96.00 81 GLU A N 1
ATOM 608 C CA . GLU A 1 81 ? 12.793 4.955 -8.247 1.00 96.00 81 GLU A CA 1
ATOM 609 C C . GLU A 1 81 ? 11.586 5.051 -9.190 1.00 96.00 81 GLU A C 1
ATOM 611 O O . GLU A 1 81 ? 10.647 5.794 -8.917 1.00 96.00 81 GLU A O 1
ATOM 616 N N . GLU A 1 82 ? 11.555 4.240 -10.249 1.00 96.31 82 GLU A N 1
ATOM 617 C CA . GLU A 1 82 ? 10.419 4.173 -11.173 1.00 96.31 82 GLU A CA 1
ATOM 618 C C . GLU A 1 82 ? 9.112 3.787 -10.461 1.00 96.31 82 GLU A C 1
ATOM 620 O O . GLU A 1 82 ? 8.090 4.453 -10.629 1.00 96.31 82 GLU A O 1
ATOM 625 N N . HIS A 1 83 ? 9.145 2.757 -9.609 1.00 97.00 83 HIS A N 1
ATOM 626 C CA . HIS A 1 83 ? 7.979 2.331 -8.835 1.00 97.00 83 HIS A CA 1
ATOM 627 C C . HIS A 1 83 ? 7.567 3.394 -7.811 1.00 97.00 83 HIS A C 1
ATOM 629 O O . HIS A 1 83 ? 6.378 3.657 -7.650 1.00 97.00 83 HIS A O 1
ATOM 635 N N . ILE A 1 84 ? 8.532 4.033 -7.143 1.00 97.69 84 ILE A N 1
ATOM 636 C CA . ILE A 1 84 ? 8.267 5.115 -6.188 1.00 97.69 84 ILE A CA 1
ATOM 637 C C . ILE A 1 84 ? 7.551 6.260 -6.904 1.00 97.69 84 ILE A C 1
ATOM 639 O O . ILE A 1 84 ? 6.449 6.628 -6.508 1.00 97.69 84 ILE A O 1
ATOM 643 N N . ASN A 1 85 ? 8.120 6.772 -7.995 1.00 97.44 85 ASN A N 1
ATOM 644 C CA . ASN A 1 85 ? 7.549 7.882 -8.757 1.00 97.44 85 ASN A CA 1
ATOM 645 C C . ASN A 1 85 ? 6.153 7.551 -9.304 1.00 97.44 85 ASN A C 1
ATOM 647 O O . ASN A 1 85 ? 5.280 8.418 -9.348 1.00 97.44 85 ASN A O 1
ATOM 651 N N . ALA A 1 86 ? 5.919 6.291 -9.679 1.00 97.56 86 ALA A N 1
ATOM 652 C CA . ALA A 1 86 ? 4.633 5.843 -10.190 1.00 97.56 86 ALA A CA 1
ATOM 653 C C . ALA A 1 86 ? 3.507 5.872 -9.142 1.00 97.56 86 ALA A C 1
ATOM 655 O O . ALA A 1 86 ? 2.357 6.126 -9.516 1.00 97.56 86 ALA A O 1
ATOM 656 N N . ILE A 1 87 ? 3.804 5.605 -7.862 1.00 98.06 87 ILE A N 1
ATOM 657 C CA . ILE A 1 87 ? 2.780 5.368 -6.827 1.00 98.06 87 ILE A CA 1
ATOM 658 C C . ILE A 1 87 ? 2.787 6.370 -5.668 1.00 98.06 87 ILE A C 1
ATOM 660 O O . ILE A 1 87 ? 1.765 6.530 -5.007 1.00 98.06 87 ILE A O 1
ATOM 664 N N . LEU A 1 88 ? 3.901 7.062 -5.416 1.00 98.25 88 LEU A N 1
ATOM 665 C CA . LEU A 1 88 ? 4.049 7.979 -4.285 1.00 98.25 88 LEU A CA 1
ATOM 666 C C . LEU A 1 88 ? 2.946 9.053 -4.214 1.00 98.25 88 LEU A C 1
ATOM 668 O O . LEU A 1 88 ? 2.464 9.278 -3.106 1.00 98.25 88 LEU A O 1
ATOM 672 N N . PRO A 1 89 ? 2.480 9.667 -5.326 1.00 98.19 89 PRO A N 1
ATOM 673 C CA . PRO A 1 89 ? 1.372 10.621 -5.263 1.00 98.19 89 PRO A CA 1
ATOM 674 C C . PRO A 1 89 ? 0.101 10.023 -4.646 1.00 98.19 89 PRO A C 1
ATOM 676 O O . PRO A 1 89 ? -0.522 10.650 -3.801 1.00 98.19 89 PRO A O 1
ATOM 679 N N . ASP A 1 90 ? -0.251 8.787 -5.008 1.00 98.56 90 ASP A N 1
ATOM 680 C CA . ASP A 1 90 ? -1.421 8.093 -4.461 1.00 98.56 90 ASP A CA 1
ATOM 681 C C . ASP A 1 90 ? -1.192 7.644 -3.003 1.00 98.56 90 ASP A C 1
ATOM 683 O O . ASP A 1 90 ? -2.124 7.642 -2.199 1.00 98.56 90 ASP A O 1
ATOM 687 N N . LEU A 1 91 ? 0.048 7.291 -2.632 1.00 98.12 91 LEU A N 1
ATOM 688 C CA . LEU A 1 91 ? 0.393 6.948 -1.247 1.00 98.12 91 LEU A CA 1
ATOM 689 C C . LEU A 1 91 ? 0.334 8.160 -0.311 1.00 98.12 91 LEU A C 1
ATOM 691 O O . LEU A 1 91 ? -0.054 7.990 0.838 1.00 98.12 91 LEU A O 1
ATOM 695 N N . ILE A 1 92 ? 0.692 9.360 -0.778 1.00 98.00 92 ILE A N 1
ATOM 696 C CA . ILE A 1 92 ? 0.632 10.601 0.016 1.00 98.00 92 ILE A CA 1
ATOM 697 C C . ILE A 1 92 ? -0.808 10.937 0.425 1.00 98.00 92 ILE A C 1
ATOM 699 O O . ILE A 1 92 ? -1.030 11.427 1.531 1.00 98.00 92 ILE A O 1
ATOM 703 N N . GLU A 1 93 ? -1.784 10.645 -0.435 1.00 97.38 93 GLU A N 1
ATOM 704 C CA . GLU A 1 93 ? -3.200 10.913 -0.160 1.00 97.38 93 GLU A CA 1
ATOM 705 C C . GLU A 1 93 ? -3.815 9.894 0.808 1.00 97.38 93 GLU A C 1
ATOM 707 O O . GLU A 1 93 ? -4.723 10.228 1.570 1.00 97.38 93 GLU A O 1
ATOM 712 N N . ALA A 1 94 ? -3.319 8.654 0.840 1.00 96.25 94 ALA A N 1
ATOM 713 C CA . ALA A 1 94 ? -3.941 7.582 1.615 1.00 96.25 94 ALA A CA 1
ATOM 714 C C . ALA A 1 94 ? -4.056 7.855 3.139 1.00 96.25 94 ALA A C 1
ATOM 716 O O . ALA A 1 94 ? -5.122 7.589 3.702 1.00 96.25 94 ALA A O 1
ATOM 717 N N . PRO A 1 95 ? -3.054 8.432 3.840 1.00 94.06 95 PRO A N 1
ATOM 718 C CA . PRO A 1 95 ? -3.169 8.786 5.260 1.00 94.06 95 PRO A CA 1
ATOM 719 C C . PRO A 1 95 ? -4.256 9.821 5.597 1.00 94.06 95 PRO A C 1
ATOM 721 O O . PRO A 1 95 ? -4.546 10.025 6.780 1.00 94.06 95 PRO A O 1
ATOM 724 N N . THR A 1 96 ? -4.822 10.515 4.599 1.00 92.56 96 THR A N 1
ATOM 725 C CA . THR A 1 96 ? -5.899 11.500 4.812 1.00 92.56 96 THR A CA 1
ATOM 726 C C . THR A 1 96 ? -7.247 10.837 5.095 1.00 92.56 96 THR A C 1
ATOM 728 O O . THR A 1 96 ? -8.064 11.419 5.806 1.00 92.56 96 THR A O 1
ATOM 731 N N . HIS A 1 97 ? -7.463 9.621 4.577 1.00 91.81 97 HIS A N 1
ATOM 732 C CA . HIS A 1 97 ? -8.730 8.893 4.688 1.00 91.81 97 HIS A CA 1
ATOM 733 C C . HIS A 1 97 ? -8.618 7.518 5.358 1.00 91.81 97 HIS A C 1
ATOM 735 O O . HIS A 1 97 ? -9.626 6.992 5.821 1.00 91.81 97 HIS A O 1
ATOM 741 N N . ALA A 1 98 ? -7.426 6.913 5.380 1.00 94.69 98 ALA A N 1
ATOM 742 C CA . ALA A 1 98 ? -7.237 5.562 5.890 1.00 94.69 98 ALA A CA 1
ATOM 743 C C . ALA A 1 98 ? -7.112 5.599 7.416 1.00 94.69 98 ALA A C 1
ATOM 745 O O . ALA A 1 98 ? -6.513 6.517 7.982 1.00 94.69 98 ALA A O 1
ATOM 746 N N . ASP A 1 99 ? -7.613 4.564 8.085 1.00 94.12 99 ASP A N 1
ATOM 747 C CA . ASP A 1 99 ? -7.478 4.407 9.533 1.00 94.12 99 ASP A CA 1
ATOM 748 C C . ASP A 1 99 ? -6.008 4.244 9.946 1.00 94.12 99 ASP A C 1
ATOM 750 O O . ASP A 1 99 ? -5.604 4.698 11.030 1.00 94.12 99 ASP A O 1
ATOM 754 N N . ALA A 1 100 ? -5.228 3.603 9.066 1.00 96.69 100 ALA A N 1
ATO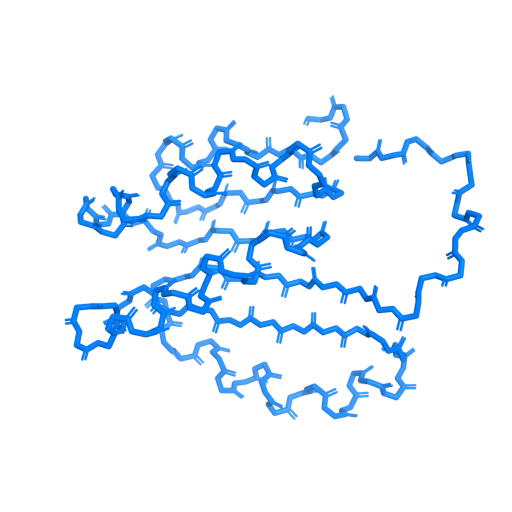M 755 C CA . ALA A 1 100 ? -3.806 3.346 9.217 1.00 96.69 100 ALA A CA 1
ATOM 756 C C . ALA A 1 100 ? -3.061 3.327 7.870 1.00 96.69 100 ALA A C 1
ATOM 758 O O . ALA A 1 100 ? -3.509 2.730 6.888 1.00 96.69 100 ALA A O 1
ATOM 759 N N . PHE A 1 101 ? -1.862 3.903 7.869 1.00 97.88 101 PHE A N 1
ATOM 760 C CA . PHE A 1 101 ? -0.859 3.730 6.823 1.00 97.88 101 PHE A CA 1
ATOM 761 C C . PHE A 1 101 ? 0.416 3.175 7.456 1.00 97.88 101 PHE A C 1
ATOM 763 O O . PHE A 1 101 ? 0.913 3.725 8.439 1.00 97.88 101 PHE A O 1
ATOM 770 N N . ILE A 1 102 ? 0.955 2.093 6.898 1.00 98.06 102 ILE A N 1
ATOM 771 C CA . ILE A 1 102 ? 2.154 1.424 7.397 1.00 98.06 102 ILE A CA 1
ATOM 772 C C . ILE A 1 102 ? 3.192 1.369 6.277 1.00 98.06 102 ILE A C 1
ATOM 774 O O . ILE A 1 102 ? 3.093 0.541 5.373 1.00 98.06 102 ILE A O 1
ATOM 778 N N . GLY A 1 103 ? 4.202 2.237 6.349 1.00 97.56 103 GLY A N 1
ATOM 779 C CA . GLY A 1 103 ? 5.380 2.186 5.488 1.00 97.56 103 GLY A CA 1
ATOM 780 C C . GLY A 1 103 ? 6.520 1.448 6.190 1.00 97.56 103 GLY A C 1
ATOM 781 O O . GLY A 1 103 ? 7.066 1.954 7.168 1.00 97.56 103 GLY A O 1
ATOM 782 N N . LEU A 1 104 ? 6.907 0.265 5.705 1.00 96.62 104 LEU A N 1
ATOM 783 C CA . LEU A 1 104 ? 7.984 -0.527 6.316 1.00 96.62 104 LEU A CA 1
ATOM 784 C C . LEU A 1 104 ? 8.941 -1.101 5.274 1.00 96.62 104 LEU A C 1
ATOM 786 O O . LEU A 1 104 ? 8.503 -1.599 4.244 1.00 96.62 104 LEU A O 1
ATOM 790 N N . ILE A 1 105 ? 10.249 -1.082 5.555 1.00 96.06 105 ILE A N 1
ATOM 791 C CA . ILE A 1 105 ? 11.270 -1.624 4.638 1.00 96.06 105 ILE A CA 1
ATOM 792 C C . ILE A 1 105 ? 11.009 -1.073 3.218 1.00 96.06 105 ILE A C 1
ATOM 794 O O . ILE A 1 105 ? 10.764 -1.830 2.287 1.00 96.06 105 ILE A O 1
ATOM 798 N N . ALA A 1 106 ? 10.934 0.252 3.087 1.00 97.19 106 ALA A N 1
ATOM 799 C CA . ALA A 1 106 ? 10.609 0.972 1.854 1.00 97.19 106 ALA A CA 1
ATOM 800 C C . ALA A 1 106 ? 11.407 2.287 1.802 1.00 97.19 106 ALA A C 1
ATOM 802 O O . ALA A 1 106 ? 12.102 2.623 2.766 1.00 97.19 106 ALA A O 1
ATOM 803 N N . ASP A 1 107 ? 11.310 3.028 0.697 1.00 97.81 107 ASP A N 1
ATOM 804 C CA . ASP A 1 107 ? 11.914 4.357 0.586 1.00 97.81 107 ASP A CA 1
ATOM 805 C C . ASP A 1 107 ? 11.503 5.290 1.740 1.00 97.81 107 ASP A C 1
ATOM 807 O O . ASP A 1 107 ? 10.379 5.240 2.252 1.00 97.81 107 ASP A O 1
ATOM 811 N N . SER A 1 108 ? 12.419 6.176 2.138 1.00 97.50 108 SER A N 1
ATOM 812 C CA . SER A 1 108 ? 12.214 7.098 3.256 1.00 97.50 108 SER A CA 1
ATOM 813 C C . SER A 1 108 ? 10.981 7.995 3.097 1.00 97.50 108 SER A C 1
ATOM 815 O O . SER A 1 108 ? 10.347 8.323 4.101 1.00 97.50 108 SER A O 1
ATOM 817 N N . ALA A 1 109 ? 10.616 8.377 1.868 1.00 97.69 109 ALA A N 1
ATOM 818 C CA . ALA A 1 109 ? 9.417 9.160 1.595 1.00 97.69 109 ALA A CA 1
ATOM 819 C C . ALA A 1 109 ? 8.145 8.385 1.955 1.00 97.69 109 ALA A C 1
ATOM 821 O O . ALA A 1 109 ? 7.218 8.974 2.495 1.00 97.69 109 ALA A O 1
ATOM 822 N N . ILE A 1 110 ? 8.128 7.068 1.728 1.00 98.19 110 ILE A N 1
ATOM 823 C CA . ILE A 1 110 ? 6.999 6.185 2.049 1.00 98.19 110 ILE A CA 1
ATOM 824 C C . ILE A 1 110 ? 6.960 5.883 3.548 1.00 98.19 110 ILE A C 1
ATOM 826 O O . ILE A 1 110 ? 5.900 5.948 4.162 1.00 98.19 110 ILE A O 1
ATOM 830 N N . VAL A 1 111 ? 8.110 5.594 4.167 1.00 97.69 111 VAL A N 1
ATOM 831 C CA . VAL A 1 111 ? 8.183 5.311 5.614 1.00 97.69 111 VAL A CA 1
ATOM 832 C C . VAL A 1 111 ? 7.660 6.493 6.437 1.00 97.69 111 VAL A C 1
ATOM 834 O O . VAL A 1 111 ? 6.936 6.284 7.409 1.00 97.69 111 VAL A O 1
ATOM 837 N N . LYS A 1 112 ? 7.950 7.733 6.018 1.00 96.81 112 LYS A N 1
ATOM 838 C CA . LYS A 1 112 ? 7.462 8.965 6.665 1.00 96.81 112 LYS A CA 1
ATOM 839 C C . LYS A 1 112 ? 5.944 9.164 6.595 1.00 96.81 112 LYS A C 1
ATOM 841 O O . LYS A 1 112 ? 5.431 9.981 7.350 1.00 96.81 112 LYS A O 1
ATOM 846 N N . LEU A 1 113 ? 5.237 8.447 5.718 1.00 97.19 113 LEU A N 1
ATOM 847 C CA . LEU A 1 113 ? 3.770 8.471 5.649 1.00 97.19 113 LEU A CA 1
ATOM 848 C C . LEU A 1 113 ? 3.116 7.571 6.703 1.00 97.19 113 LEU A C 1
ATOM 850 O O . LEU A 1 113 ? 1.893 7.579 6.829 1.00 97.19 113 LEU A O 1
ATOM 854 N N . THR A 1 114 ? 3.906 6.780 7.439 1.00 97.25 114 THR A N 1
ATOM 855 C CA . THR A 1 114 ? 3.391 5.904 8.494 1.00 97.25 114 THR A CA 1
ATOM 856 C C . THR A 1 114 ? 2.604 6.710 9.514 1.00 97.25 114 THR A C 1
ATOM 858 O O . THR A 1 114 ? 3.116 7.671 10.082 1.00 97.25 114 THR A O 1
ATOM 861 N N . LYS A 1 115 ? 1.358 6.297 9.735 1.00 95.00 115 LYS A N 1
ATOM 862 C CA . LYS A 1 115 ? 0.422 6.943 10.649 1.00 95.00 115 LYS A CA 1
ATOM 863 C C . LYS A 1 115 ? -0.582 5.918 11.143 1.00 95.00 115 LYS A C 1
ATOM 865 O O . LYS A 1 115 ? -1.254 5.266 10.344 1.00 95.00 115 LYS A O 1
ATOM 870 N N . MET A 1 116 ? -0.718 5.799 12.458 1.00 91.94 116 MET A N 1
ATOM 871 C CA . MET A 1 116 ? -1.672 4.889 13.100 1.00 91.94 116 MET A CA 1
ATOM 872 C C . MET A 1 116 ? -2.353 5.597 14.266 1.00 91.94 116 MET A C 1
ATOM 874 O O . MET A 1 116 ? -2.118 5.291 15.429 1.00 91.94 116 MET A O 1
ATOM 878 N N . GLY A 1 117 ? -3.207 6.573 13.946 1.00 79.19 117 GLY A N 1
ATOM 879 C CA . GLY A 1 117 ? -3.724 7.479 14.975 1.00 79.19 117 GLY A CA 1
ATOM 880 C C . GLY A 1 117 ? -2.912 8.722 15.134 1.00 79.19 117 GLY A C 1
ATOM 881 O O . GLY A 1 117 ? -2.461 9.284 14.140 1.00 79.19 117 GLY A O 1
ATOM 882 N N . ASP A 1 118 ? -2.803 9.122 16.391 1.00 76.06 118 ASP A N 1
ATOM 883 C CA . ASP A 1 118 ? -1.961 10.226 16.828 1.00 76.06 118 ASP A CA 1
ATOM 884 C C . ASP A 1 118 ? -0.506 9.766 17.048 1.00 76.06 118 ASP A C 1
ATOM 886 O O . ASP A 1 118 ? 0.298 10.512 17.603 1.00 76.06 118 ASP A O 1
ATOM 890 N N . LEU A 1 119 ? -0.193 8.527 16.638 1.00 59.12 119 LEU A N 1
ATOM 891 C CA . LEU A 1 119 ? 1.146 7.946 16.586 1.00 59.12 119 LEU A CA 1
ATOM 892 C C . LEU A 1 119 ? 1.892 8.386 15.322 1.00 59.12 119 LEU A C 1
ATOM 894 O O . LEU A 1 119 ? 1.287 8.259 14.226 1.00 59.12 119 LEU A O 1
#

Mean predicted aligned error: 5.51 Å

Sequence (119 aa):
MHADMNMTGTRVSYNIVVVTLDQHAAGPASRIMPRLARDFPGLNITIHAAAEWAENPAALARCKQSLKTADIVVANLIFIEEHINAILPDLIEAPTHADAFIGLIADSAIVKLTKMGDL

pLDDT: mean 89.12, std 15.27, range [36.31, 98.56]

Secondary structure (DSSP, 8-state):
---SS------S-EEEEEEES-GGGHHHHHHHHHHHHHHSTTEEEEEEEGGGTTT-HHHHHHHHHHHTT-SEEEEES---HHHHHHHHHHHHHHHHH-SEEEEESS-HHHHTT-BSS--

Solvent-accessible surface area (backbone atoms only — not comparable to full-atom values): 6583 Å² total; per-residue (Å²): 63,80,68,96,75,67,95,75,68,91,66,71,58,47,33,37,35,35,41,27,42,58,64,72,58,40,58,63,52,63,70,45,42,73,64,48,37,73,82,38,71,39,58,42,80,47,62,39,38,53,75,45,31,89,87,31,60,66,54,48,54,50,44,54,58,49,47,79,63,26,39,30,41,38,39,28,56,48,70,51,65,70,57,45,71,73,42,48,72,58,58,68,53,34,56,79,74,20,50,28,26,44,33,45,75,42,37,69,77,51,33,70,53,42,32,60,36,96,87